Protein AF-A0A1X7BQP6-F1 (afdb_monomer_lite)

Structure (mmCIF, N/CA/C/O backbone):
data_AF-A0A1X7BQP6-F1
#
_entry.id   AF-A0A1X7BQP6-F1
#
loop_
_atom_site.group_PDB
_atom_site.id
_atom_site.type_symbol
_atom_site.label_atom_id
_atom_sit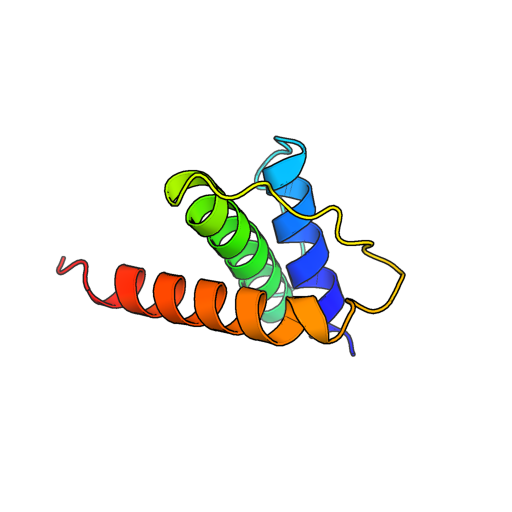e.label_alt_id
_atom_site.label_comp_id
_atom_site.label_asym_id
_atom_site.label_entity_id
_atom_site.label_seq_id
_atom_site.pdbx_PDB_ins_code
_atom_site.Cartn_x
_atom_site.Cartn_y
_atom_site.Cartn_z
_atom_site.occupancy
_atom_site.B_iso_or_equiv
_atom_site.auth_seq_id
_atom_site.auth_comp_id
_atom_site.auth_asym_id
_atom_site.auth_atom_id
_atom_site.pdbx_PDB_model_num
ATOM 1 N N . MET A 1 1 ? 16.038 -9.636 -1.114 1.00 48.94 1 MET A N 1
ATOM 2 C CA . MET A 1 1 ? 15.775 -8.172 -1.126 1.00 48.94 1 MET A CA 1
ATOM 3 C C . MET A 1 1 ? 14.837 -7.665 -2.241 1.00 48.94 1 MET A C 1
ATOM 5 O O . MET A 1 1 ? 14.219 -6.624 -2.061 1.00 48.94 1 MET A O 1
ATOM 9 N N . VAL A 1 2 ? 14.670 -8.370 -3.373 1.00 44.94 2 VAL A N 1
ATOM 10 C CA . VAL A 1 2 ? 13.921 -7.889 -4.566 1.00 44.94 2 VAL A CA 1
ATOM 11 C C . VAL A 1 2 ? 12.402 -7.677 -4.352 1.00 44.94 2 VAL A C 1
ATOM 13 O O . VAL A 1 2 ? 11.804 -6.846 -5.030 1.00 44.94 2 VAL A O 1
ATOM 16 N N . ARG A 1 3 ? 11.772 -8.371 -3.391 1.00 59.31 3 ARG A N 1
ATOM 17 C CA . ARG A 1 3 ? 10.309 -8.332 -3.151 1.00 59.31 3 ARG A CA 1
ATOM 18 C C . ARG A 1 3 ? 9.819 -7.037 -2.490 1.00 59.31 3 ARG A C 1
ATOM 20 O O . ARG A 1 3 ? 8.734 -6.561 -2.799 1.00 59.31 3 ARG A O 1
ATOM 27 N N . LEU A 1 4 ? 10.649 -6.435 -1.638 1.00 72.06 4 LEU A N 1
ATOM 28 C CA . LEU A 1 4 ? 10.294 -5.223 -0.898 1.00 72.06 4 LEU A CA 1
ATOM 29 C C . LEU A 1 4 ? 10.253 -3.987 -1.810 1.00 72.06 4 LEU A C 1
ATOM 31 O O . LEU A 1 4 ? 9.427 -3.106 -1.612 1.00 72.06 4 LEU A O 1
ATOM 35 N N . ARG A 1 5 ? 11.110 -3.933 -2.842 1.00 81.75 5 ARG A N 1
ATOM 36 C CA . ARG A 1 5 ? 11.136 -2.808 -3.792 1.00 81.75 5 ARG A CA 1
ATOM 37 C C . ARG A 1 5 ? 9.860 -2.735 -4.630 1.00 81.75 5 ARG A C 1
ATOM 39 O O . ARG A 1 5 ? 9.267 -1.669 -4.697 1.00 81.75 5 ARG A O 1
ATOM 46 N N . ALA A 1 6 ? 9.421 -3.847 -5.224 1.00 8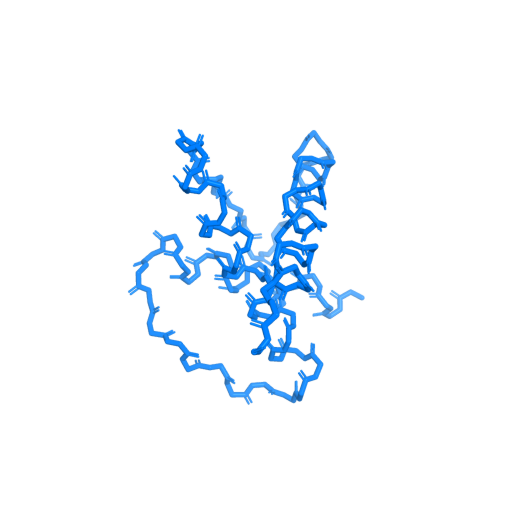5.31 6 ALA A N 1
ATOM 47 C CA . ALA A 1 6 ? 8.208 -3.869 -6.049 1.00 85.31 6 ALA A CA 1
ATOM 48 C C . ALA A 1 6 ? 6.957 -3.461 -5.250 1.00 85.31 6 ALA A C 1
ATOM 50 O O . ALA A 1 6 ? 6.174 -2.642 -5.718 1.00 85.31 6 ALA A O 1
ATOM 51 N N . TRP A 1 7 ? 6.837 -3.937 -4.006 1.00 87.31 7 TRP A N 1
ATOM 52 C CA . TRP A 1 7 ? 5.767 -3.521 -3.098 1.00 87.31 7 TRP A CA 1
ATOM 53 C C . TRP A 1 7 ? 5.788 -2.017 -2.804 1.00 87.31 7 TRP A C 1
ATOM 55 O O . TRP A 1 7 ? 4.761 -1.351 -2.900 1.00 87.31 7 TRP A O 1
ATOM 65 N N . ARG A 1 8 ? 6.966 -1.444 -2.530 1.00 87.44 8 ARG A N 1
ATOM 66 C CA . ARG A 1 8 ? 7.098 0.006 -2.303 1.00 87.44 8 ARG A CA 1
ATOM 67 C C . ARG A 1 8 ? 6.704 0.820 -3.528 1.00 87.44 8 ARG A C 1
ATOM 69 O O . ARG A 1 8 ? 6.027 1.828 -3.373 1.00 87.44 8 ARG A O 1
ATOM 76 N N . TYR A 1 9 ? 7.083 0.365 -4.723 1.00 87.12 9 TYR A N 1
ATOM 77 C CA . TYR A 1 9 ? 6.664 1.000 -5.973 1.00 87.12 9 TYR A CA 1
ATOM 78 C C . TYR A 1 9 ? 5.145 1.008 -6.127 1.00 87.12 9 TYR A C 1
ATOM 80 O O . TYR A 1 9 ? 4.587 2.033 -6.494 1.00 87.12 9 TYR A O 1
ATOM 88 N N . GLY A 1 10 ? 4.469 -0.096 -5.808 1.00 88.06 10 GLY A N 1
ATOM 89 C CA . GLY A 1 10 ? 3.009 -0.148 -5.831 1.00 88.06 10 GLY A CA 1
ATOM 90 C C . GLY A 1 10 ? 2.363 0.807 -4.832 1.00 88.06 10 GLY A C 1
ATOM 91 O O . GLY A 1 10 ? 1.457 1.562 -5.180 1.00 88.06 10 GLY A O 1
ATOM 92 N N . TYR A 1 11 ? 2.870 0.820 -3.600 1.00 89.19 11 TYR A N 1
ATOM 93 C CA . TYR A 1 11 ? 2.398 1.726 -2.555 1.00 89.19 11 TYR A CA 1
ATOM 94 C C . TYR A 1 11 ? 2.541 3.196 -2.974 1.00 89.19 11 TYR A C 1
ATOM 96 O O . TYR A 1 11 ? 1.606 3.990 -2.859 1.00 89.19 11 TYR A O 1
ATOM 104 N N . GLU A 1 12 ? 3.716 3.561 -3.488 1.00 89.25 12 GLU A N 1
ATOM 105 C CA . GLU A 1 12 ? 4.003 4.918 -3.941 1.00 89.25 12 GLU A CA 1
ATOM 106 C C . GLU A 1 12 ? 3.194 5.299 -5.185 1.00 89.25 12 GLU A C 1
ATOM 108 O O . GLU A 1 12 ? 2.659 6.405 -5.233 1.00 89.25 12 GLU A 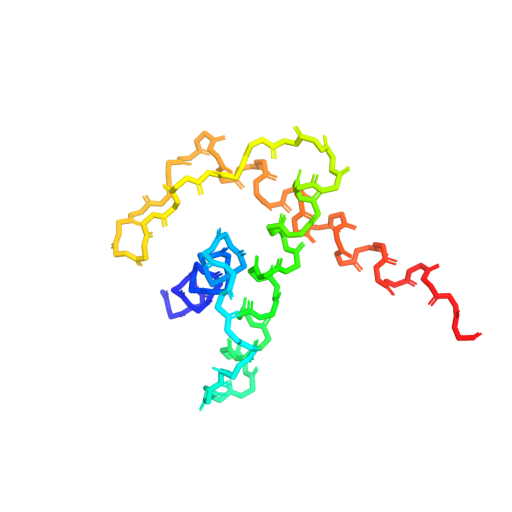O 1
ATOM 113 N N . ALA A 1 13 ? 3.026 4.382 -6.142 1.00 88.75 13 ALA A N 1
ATOM 114 C CA . ALA A 1 13 ? 2.198 4.604 -7.322 1.00 88.75 13 ALA A CA 1
ATOM 115 C C . ALA A 1 13 ? 0.752 4.942 -6.941 1.00 88.75 13 ALA A C 1
ATOM 117 O O . ALA A 1 13 ? 0.198 5.908 -7.457 1.00 88.75 13 ALA A O 1
ATOM 118 N N . PHE A 1 14 ? 0.164 4.222 -5.979 1.00 89.56 14 PHE A N 1
ATOM 119 C CA . PHE A 1 14 ? -1.164 4.561 -5.463 1.00 89.56 14 PHE A CA 1
ATOM 120 C C . PHE A 1 14 ? -1.183 5.935 -4.779 1.00 89.56 14 PHE A C 1
ATOM 122 O O . PHE A 1 14 ? -2.083 6.735 -5.026 1.00 89.56 14 PHE A O 1
ATOM 129 N N . ARG A 1 15 ? -0.180 6.232 -3.941 1.00 88.75 15 ARG A N 1
ATOM 130 C CA . ARG A 1 15 ? -0.065 7.524 -3.243 1.00 88.75 15 ARG A CA 1
ATOM 131 C C . ARG A 1 15 ? 0.013 8.708 -4.215 1.00 88.75 15 ARG A C 1
ATOM 133 O O . ARG A 1 15 ? -0.496 9.776 -3.895 1.00 88.75 15 ARG A O 1
ATOM 140 N N . LEU A 1 16 ? 0.672 8.525 -5.358 1.00 87.19 16 LEU A N 1
ATOM 141 C CA . LEU A 1 16 ? 0.866 9.543 -6.393 1.00 87.19 16 LEU A CA 1
ATOM 142 C C . LEU A 1 16 ? -0.239 9.558 -7.465 1.00 87.19 16 LEU A C 1
ATOM 144 O O . LEU A 1 16 ? -0.227 10.445 -8.310 1.00 87.19 16 LEU A O 1
ATOM 148 N N . GLY A 1 17 ? -1.178 8.605 -7.450 1.00 85.75 17 GLY A N 1
ATOM 149 C CA . GLY A 1 17 ? -2.222 8.495 -8.477 1.00 85.75 17 GLY A CA 1
ATOM 150 C C . GLY A 1 17 ? -1.714 8.004 -9.838 1.00 85.75 17 GLY A C 1
ATOM 151 O O . GLY A 1 17 ? -2.306 8.324 -10.863 1.00 85.75 17 GLY A O 1
ATOM 152 N N . LEU A 1 18 ? -0.616 7.243 -9.862 1.00 84.38 18 LEU A N 1
ATOM 153 C CA . LEU A 1 18 ? -0.007 6.736 -11.092 1.00 84.38 18 LEU A CA 1
ATOM 154 C C . LEU A 1 18 ? -0.774 5.526 -11.676 1.00 84.38 18 LEU A C 1
ATOM 156 O O . LEU A 1 18 ? -1.394 4.751 -10.927 1.00 84.38 18 LEU A O 1
ATOM 160 N N . PRO A 1 19 ? -0.711 5.328 -13.009 1.00 69.25 19 PRO A N 1
ATOM 161 C CA . PRO A 1 19 ? -1.381 4.222 -13.694 1.00 69.25 19 PRO A CA 1
ATOM 162 C C . PRO A 1 19 ? -0.926 2.829 -13.213 1.00 69.25 19 PRO A C 1
ATOM 164 O O . PRO A 1 19 ? 0.128 2.661 -12.601 1.00 69.25 19 PRO A O 1
ATOM 167 N N . LEU A 1 20 ? -1.779 1.824 -13.459 1.00 64.25 20 LEU A N 1
ATOM 168 C CA . LEU A 1 20 ? -1.669 0.422 -13.002 1.00 64.25 20 LEU A CA 1
ATOM 169 C C . LEU A 1 20 ? -0.588 -0.410 -13.707 1.00 64.25 20 LEU A C 1
ATOM 171 O O . LEU A 1 20 ? -0.385 -1.570 -13.350 1.00 64.25 20 LEU A O 1
ATOM 175 N N . GLU A 1 21 ? 0.096 0.151 -14.698 1.00 64.94 21 GLU A N 1
ATOM 176 C CA . GLU A 1 21 ? 0.982 -0.608 -15.572 1.00 64.94 21 GLU A CA 1
ATOM 177 C C . GLU A 1 21 ? 2.294 -0.963 -14.865 1.00 64.94 21 GLU A C 1
ATOM 179 O O . GLU A 1 21 ? 3.191 -0.137 -14.691 1.00 64.94 21 GLU A O 1
ATOM 184 N N . TYR A 1 22 ? 2.415 -2.225 -14.447 1.00 65.88 22 TYR A N 1
ATOM 185 C CA . TYR A 1 22 ? 3.657 -2.776 -13.920 1.00 65.88 22 TYR A CA 1
ATOM 186 C C . TYR A 1 22 ? 4.125 -3.961 -14.768 1.00 65.88 22 TYR A C 1
ATOM 188 O O . TYR A 1 22 ? 3.602 -5.068 -14.673 1.00 65.88 22 TYR A O 1
ATOM 196 N N . SER A 1 23 ? 5.168 -3.742 -15.567 1.00 66.81 23 SER A N 1
ATOM 197 C CA . SER A 1 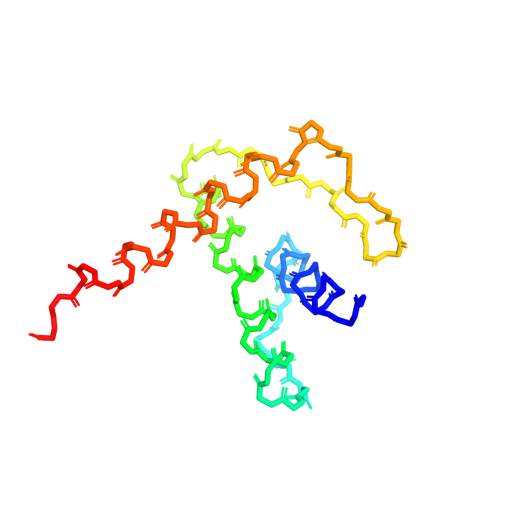23 ? 5.719 -4.695 -16.545 1.00 66.81 23 SER A CA 1
ATOM 198 C C . SER A 1 23 ? 6.664 -5.763 -15.956 1.00 66.81 23 SER A C 1
ATOM 200 O O . SER A 1 23 ? 7.458 -6.380 -16.667 1.00 66.81 23 SER A O 1
ATOM 202 N N . GLY A 1 24 ? 6.634 -6.001 -14.640 1.00 67.94 24 GLY A N 1
ATOM 203 C CA . GLY A 1 24 ? 7.520 -6.973 -13.985 1.00 67.94 24 GLY A CA 1
ATOM 204 C C . GLY A 1 24 ? 7.038 -8.431 -14.067 1.00 67.94 24 GLY A C 1
ATOM 205 O O . GLY A 1 24 ? 5.844 -8.702 -14.118 1.00 67.94 24 GLY A O 1
ATOM 206 N N . ARG A 1 25 ? 7.969 -9.402 -13.984 1.00 72.00 25 ARG A N 1
ATOM 207 C CA . ARG A 1 25 ? 7.651 -10.852 -13.873 1.00 72.00 25 ARG A CA 1
ATOM 208 C C . ARG A 1 25 ? 6.612 -11.113 -12.762 1.00 72.00 25 ARG A C 1
ATOM 210 O O . ARG A 1 25 ? 6.707 -10.472 -11.717 1.00 72.00 25 ARG A O 1
ATOM 217 N N . ARG A 1 26 ? 5.708 -12.098 -12.940 1.00 75.00 26 ARG A N 1
ATOM 218 C CA . ARG A 1 26 ? 4.541 -12.427 -12.067 1.00 75.00 26 ARG A CA 1
ATOM 219 C C . ARG A 1 26 ? 4.718 -12.126 -10.569 1.00 75.00 26 ARG A C 1
ATOM 221 O O . ARG A 1 26 ? 3.886 -11.452 -9.979 1.00 75.00 26 ARG A O 1
ATOM 228 N N . SER A 1 27 ? 5.807 -12.578 -9.944 1.00 75.81 27 SER A N 1
ATOM 229 C CA . SER A 1 27 ? 6.038 -12.379 -8.503 1.00 75.81 27 SER A CA 1
ATOM 230 C C . SER A 1 27 ? 6.320 -10.925 -8.097 1.00 75.81 27 SER A C 1
ATOM 232 O O . SER A 1 27 ? 5.989 -10.523 -6.983 1.00 75.81 27 S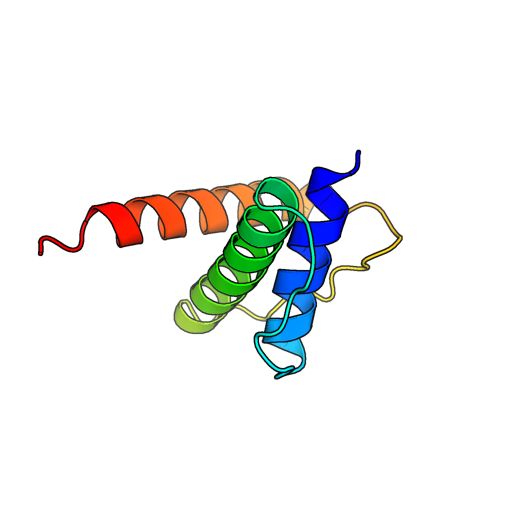ER A O 1
ATOM 234 N N . LYS A 1 28 ? 6.915 -10.116 -8.980 1.00 80.19 28 LYS A N 1
ATOM 235 C CA . LYS A 1 28 ? 7.083 -8.671 -8.776 1.00 80.19 28 LYS A CA 1
ATOM 236 C C . LYS A 1 28 ? 5.776 -7.920 -9.030 1.00 80.19 28 LYS A C 1
ATOM 238 O O . LYS A 1 28 ? 5.495 -6.988 -8.288 1.00 80.19 28 LYS A O 1
ATOM 243 N N . ALA A 1 29 ? 4.995 -8.336 -10.029 1.00 81.50 29 ALA A N 1
ATOM 244 C CA . ALA A 1 29 ? 3.678 -7.758 -10.303 1.00 81.50 29 ALA A CA 1
ATOM 245 C C . ALA A 1 29 ? 2.726 -7.944 -9.117 1.00 81.50 29 ALA A C 1
ATOM 247 O O . ALA A 1 29 ? 2.154 -6.972 -8.638 1.00 81.50 29 ALA A O 1
ATOM 248 N N . LEU A 1 30 ? 2.688 -9.149 -8.545 1.00 83.94 30 LEU A N 1
ATOM 249 C CA . LEU A 1 30 ? 1.904 -9.424 -7.344 1.00 83.94 30 LEU A CA 1
ATOM 250 C C . LEU A 1 30 ? 2.360 -8.572 -6.145 1.00 83.94 30 LEU A C 1
ATOM 252 O O . LEU A 1 30 ? 1.546 -8.010 -5.419 1.00 83.94 30 LEU A O 1
ATOM 256 N N . ALA A 1 31 ? 3.675 -8.429 -5.941 1.00 85.62 31 ALA A N 1
ATOM 257 C CA . ALA A 1 31 ? 4.199 -7.569 -4.881 1.00 85.62 31 ALA A CA 1
ATOM 258 C C . ALA A 1 31 ? 3.809 -6.094 -5.089 1.00 85.62 31 ALA A C 1
ATOM 260 O O . ALA A 1 31 ? 3.433 -5.436 -4.122 1.00 85.62 31 ALA A O 1
ATOM 261 N N . TYR A 1 32 ? 3.873 -5.589 -6.327 1.00 87.19 32 TYR A N 1
ATOM 262 C CA . TYR A 1 32 ? 3.413 -4.247 -6.696 1.00 87.19 32 TYR A CA 1
ATOM 263 C C . TYR A 1 32 ? 1.918 -4.062 -6.404 1.00 87.19 32 TYR A C 1
ATOM 265 O O . TYR A 1 32 ? 1.532 -3.100 -5.742 1.00 87.19 32 TYR A O 1
ATOM 273 N N . GLU A 1 33 ? 1.079 -5.012 -6.807 1.00 86.06 33 GLU A N 1
ATOM 274 C CA . GLU A 1 33 ? -0.359 -4.964 -6.551 1.00 86.06 33 GLU A CA 1
ATOM 275 C C . GLU A 1 33 ? -0.670 -4.938 -5.048 1.00 86.06 33 GLU A C 1
ATOM 277 O O . GLU A 1 33 ? -1.401 -4.065 -4.578 1.00 86.06 33 GLU A O 1
ATOM 282 N N . TYR A 1 34 ? -0.013 -5.788 -4.257 1.00 86.94 34 TYR A N 1
ATOM 283 C CA . TYR A 1 34 ? -0.133 -5.761 -2.798 1.00 86.94 34 TYR A CA 1
ATOM 284 C C . TYR A 1 34 ? 0.313 -4.436 -2.170 1.00 86.94 34 TYR A C 1
ATOM 286 O O . TYR A 1 34 ? -0.246 -4.012 -1.155 1.00 86.94 34 TYR A O 1
ATOM 294 N N . GLY A 1 35 ? 1.295 -3.760 -2.767 1.00 89.06 3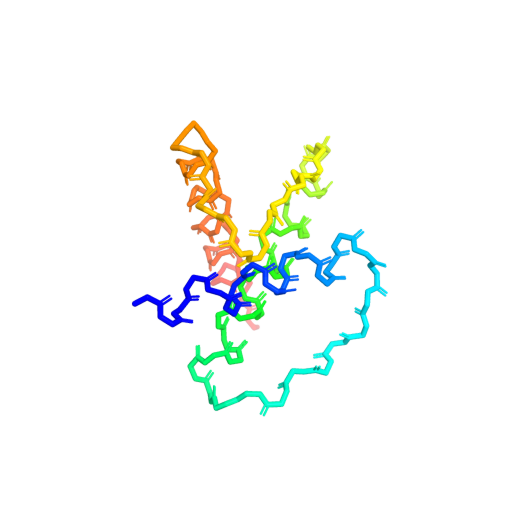5 GLY A N 1
ATOM 295 C CA . GLY A 1 35 ? 1.692 -2.406 -2.386 1.00 89.06 35 GLY A CA 1
ATOM 296 C C . GLY A 1 35 ? 0.559 -1.402 -2.565 1.00 89.06 35 GLY A C 1
ATOM 297 O O . GLY A 1 35 ? 0.218 -0.677 -1.628 1.00 89.06 35 GLY A O 1
ATOM 298 N N . ARG A 1 36 ? -0.066 -1.407 -3.749 1.00 89.19 36 ARG A N 1
ATOM 299 C CA . ARG A 1 36 ? -1.212 -0.541 -4.066 1.00 89.19 36 ARG A CA 1
ATOM 300 C C . ARG A 1 36 ? -2.393 -0.804 -3.145 1.00 89.19 36 ARG A C 1
ATOM 302 O O . ARG A 1 36 ? -2.963 0.131 -2.595 1.00 89.19 36 ARG A O 1
ATOM 309 N N . LEU A 1 37 ? -2.732 -2.074 -2.962 1.00 87.88 37 LEU A N 1
ATOM 310 C CA . LEU A 1 37 ? -3.833 -2.517 -2.118 1.00 87.88 37 LEU A CA 1
ATOM 311 C C . LEU A 1 37 ? -3.634 -2.110 -0.655 1.00 87.88 37 LEU A C 1
ATOM 313 O O . LEU A 1 37 ? -4.568 -1.646 -0.005 1.00 87.88 37 LEU A O 1
ATOM 317 N N . THR A 1 38 ? -2.399 -2.186 -0.153 1.00 89.12 38 THR A N 1
ATOM 318 C CA . THR A 1 38 ? -2.087 -1.721 1.204 1.00 89.12 38 THR A CA 1
ATOM 319 C C . THR A 1 38 ? -2.301 -0.211 1.340 1.00 89.12 38 THR A C 1
ATOM 321 O O . THR A 1 38 ? -2.877 0.242 2.328 1.00 89.12 38 THR A O 1
ATOM 324 N N . ALA A 1 39 ? -1.877 0.580 0.351 1.00 89.19 39 ALA A N 1
ATOM 325 C CA . ALA A 1 39 ? -2.123 2.020 0.346 1.00 89.19 39 ALA A CA 1
ATOM 326 C C . ALA A 1 39 ? -3.627 2.342 0.240 1.00 89.19 39 ALA A C 1
ATOM 328 O O . ALA A 1 39 ? -4.128 3.181 0.985 1.00 89.19 39 ALA A O 1
ATOM 329 N N . ALA A 1 40 ? -4.369 1.633 -0.612 1.00 87.94 40 ALA A N 1
ATOM 330 C CA . ALA A 1 40 ? -5.818 1.780 -0.727 1.00 87.94 40 ALA A CA 1
ATOM 331 C C . ALA A 1 40 ? -6.539 1.482 0.594 1.00 87.94 40 ALA A C 1
ATOM 333 O O . ALA A 1 40 ? -7.393 2.260 1.015 1.00 87.94 40 ALA A O 1
ATOM 334 N N . PHE A 1 41 ? -6.143 0.408 1.280 1.00 87.25 41 PHE A N 1
ATOM 335 C CA . PHE A 1 41 ? -6.689 0.041 2.581 1.00 87.25 41 PHE A CA 1
ATOM 336 C C . PHE A 1 41 ? -6.396 1.099 3.652 1.00 87.25 41 PHE A C 1
ATOM 338 O O . PHE A 1 41 ? -7.288 1.511 4.382 1.00 87.25 41 PHE A O 1
ATOM 345 N N . LEU A 1 42 ? -5.163 1.605 3.737 1.00 86.81 42 LEU A N 1
ATOM 346 C CA . LEU A 1 42 ? -4.847 2.674 4.692 1.00 86.81 42 LEU A CA 1
ATOM 347 C C . LEU A 1 42 ? -5.660 3.942 4.412 1.00 86.81 42 LEU A C 1
ATOM 349 O O . LEU A 1 42 ? -6.165 4.557 5.350 1.00 86.81 42 LEU A O 1
ATOM 353 N N . LYS A 1 43 ? -5.841 4.290 3.132 1.00 88.06 43 LYS A N 1
ATOM 354 C CA . LYS A 1 43 ? -6.676 5.422 2.724 1.00 88.06 43 LYS A CA 1
ATOM 355 C C . LYS A 1 43 ? -8.144 5.217 3.113 1.00 88.06 43 LYS A C 1
ATOM 357 O O . LYS A 1 43 ? -8.754 6.158 3.611 1.00 88.06 43 LYS A O 1
ATOM 362 N N . SER A 1 44 ? -8.709 4.017 2.936 1.00 86.25 44 SER A N 1
ATOM 363 C CA . SER A 1 44 ? -10.104 3.734 3.318 1.00 86.25 44 SER A CA 1
ATOM 364 C C . SER A 1 44 ? -10.329 3.748 4.832 1.00 86.25 44 SER A C 1
ATOM 366 O O . SER A 1 44 ? -11.422 4.058 5.286 1.00 86.25 44 SER A O 1
ATOM 368 N N . GLN A 1 45 ? -9.282 3.491 5.618 1.00 85.75 45 GLN A N 1
ATOM 369 C CA . GLN A 1 45 ? -9.280 3.631 7.078 1.00 85.75 45 GLN A CA 1
ATOM 370 C C . GLN A 1 45 ? -9.067 5.084 7.553 1.00 85.75 45 GLN A C 1
ATOM 372 O O . GLN A 1 45 ? -8.846 5.309 8.741 1.00 85.75 45 GLN A O 1
ATOM 377 N N . GLY A 1 46 ? -9.047 6.068 6.644 1.00 85.50 46 GLY A N 1
ATOM 378 C CA . GLY A 1 46 ? -8.781 7.473 6.972 1.00 85.50 46 GLY A CA 1
ATOM 379 C C . GLY A 1 46 ? -7.350 7.743 7.450 1.00 85.50 46 GLY A C 1
ATOM 380 O O . GLY A 1 46 ? -7.072 8.811 7.993 1.00 85.50 46 GLY A O 1
ATOM 381 N N . ARG A 1 47 ? -6.422 6.790 7.275 1.00 81.94 47 ARG A N 1
ATOM 382 C CA . ARG A 1 47 ? -5.030 6.951 7.702 1.00 81.94 47 ARG A CA 1
ATOM 383 C C . ARG A 1 47 ? -4.227 7.718 6.648 1.00 81.94 47 ARG A C 1
ATOM 385 O O . ARG A 1 47 ? -4.355 7.434 5.453 1.00 81.94 47 ARG A O 1
ATOM 392 N N . PRO A 1 48 ? -3.340 8.639 7.062 1.00 83.62 48 PRO A N 1
ATOM 393 C CA . PRO A 1 48 ? -2.433 9.296 6.133 1.00 83.62 48 PRO A CA 1
ATOM 394 C C . PRO A 1 48 ? -1.483 8.272 5.500 1.00 83.62 48 PRO A C 1
ATOM 396 O O . PRO A 1 48 ? -0.934 7.398 6.176 1.00 83.62 48 PRO A O 1
ATOM 399 N N . LEU A 1 49 ? -1.271 8.390 4.188 1.00 86.12 49 LEU A N 1
ATOM 400 C CA . LEU A 1 49 ? -0.330 7.534 3.471 1.00 86.12 49 LEU A CA 1
ATOM 401 C C . LEU A 1 49 ? 1.103 7.957 3.781 1.00 86.12 49 LEU A C 1
ATOM 403 O O . LEU A 1 49 ? 1.508 9.092 3.521 1.00 86.12 49 LEU A O 1
ATOM 407 N N . LEU A 1 50 ? 1.880 7.017 4.309 1.00 84.56 50 LEU A N 1
ATOM 408 C CA . LEU A 1 50 ? 3.271 7.241 4.671 1.00 84.56 50 LEU A CA 1
ATOM 409 C C . LEU A 1 50 ? 4.104 7.522 3.417 1.00 84.56 50 LEU A C 1
ATOM 411 O O . LEU A 1 50 ? 3.963 6.866 2.384 1.00 84.56 50 LEU A O 1
ATOM 415 N N . ARG A 1 51 ? 5.038 8.470 3.504 1.00 83.56 51 ARG A N 1
ATOM 416 C CA . ARG A 1 51 ? 6.046 8.658 2.453 1.00 83.56 51 ARG A CA 1
ATOM 417 C C . ARG A 1 51 ? 7.124 7.588 2.596 1.00 83.56 51 ARG A C 1
ATOM 419 O O . ARG A 1 51 ? 8.123 7.777 3.284 1.00 83.56 51 ARG A O 1
ATOM 426 N N . ILE A 1 52 ? 6.897 6.445 1.958 1.00 80.94 52 ILE A N 1
ATOM 427 C CA . ILE A 1 52 ? 7.855 5.342 1.928 1.00 80.94 52 ILE A CA 1
ATOM 428 C C . ILE A 1 52 ? 8.845 5.569 0.788 1.00 80.94 52 ILE A C 1
ATOM 430 O O . ILE A 1 52 ? 8.459 5.629 -0.373 1.00 80.94 52 ILE A O 1
ATOM 434 N N . SER A 1 53 ? 10.132 5.649 1.119 1.00 77.44 53 SER A N 1
ATOM 435 C CA . SER A 1 53 ? 11.189 5.680 0.111 1.00 77.44 53 SER A CA 1
ATOM 436 C C . SER A 1 53 ? 11.323 4.320 -0.577 1.00 77.44 53 SER A C 1
ATOM 438 O O . SER A 1 53 ? 11.395 3.272 0.071 1.00 77.44 53 SER A O 1
ATOM 440 N N . THR A 1 54 ? 11.432 4.329 -1.901 1.00 72.25 54 THR A N 1
ATOM 441 C CA . THR A 1 54 ? 11.722 3.130 -2.700 1.00 72.25 54 THR A CA 1
ATOM 442 C C . THR A 1 54 ? 13.149 2.617 -2.490 1.00 72.25 54 THR A C 1
ATOM 444 O O . THR A 1 54 ? 13.385 1.408 -2.577 1.00 72.25 54 THR A O 1
ATOM 447 N N . THR A 1 55 ? 14.087 3.501 -2.134 1.00 73.19 55 THR A N 1
ATOM 448 C CA . THR A 1 55 ? 15.523 3.206 -2.003 1.00 73.19 55 THR A CA 1
ATOM 449 C C . THR A 1 55 ? 15.992 3.021 -0.560 1.00 73.19 55 THR A C 1
ATOM 451 O O . THR A 1 55 ? 16.904 2.229 -0.332 1.00 73.19 55 THR A O 1
ATOM 454 N N . ARG A 1 56 ? 15.358 3.671 0.427 1.00 75.19 56 ARG A N 1
ATOM 455 C CA . ARG A 1 56 ? 15.727 3.560 1.853 1.00 75.19 56 ARG A CA 1
ATOM 456 C C . ARG A 1 56 ? 14.934 2.470 2.583 1.00 75.19 56 ARG A C 1
ATOM 458 O O . ARG A 1 56 ? 13.825 2.142 2.161 1.00 75.19 56 ARG A O 1
ATOM 465 N N . PRO A 1 57 ? 15.469 1.854 3.651 1.00 75.94 57 PRO A N 1
ATOM 466 C CA . PRO A 1 57 ? 14.698 0.942 4.495 1.00 75.94 57 PRO A CA 1
ATOM 467 C C . PRO A 1 57 ? 13.455 1.630 5.087 1.00 75.94 57 PRO A C 1
ATOM 469 O O . PRO A 1 57 ? 13.447 2.838 5.312 1.00 75.94 57 PRO A O 1
ATOM 472 N N . ILE A 1 58 ? 12.390 0.854 5.307 1.00 79.06 58 ILE A N 1
ATOM 473 C CA . ILE A 1 58 ? 11.198 1.331 6.022 1.00 79.06 58 ILE A CA 1
ATOM 474 C C . ILE A 1 58 ? 11.545 1.285 7.509 1.00 79.06 58 ILE A C 1
ATOM 476 O O . ILE A 1 58 ? 12.083 0.275 7.956 1.00 79.06 58 ILE A O 1
ATOM 480 N N . SER A 1 59 ? 11.244 2.352 8.252 1.00 81.06 59 SER A N 1
ATOM 481 C CA . SER A 1 59 ? 11.424 2.359 9.709 1.00 81.06 59 SER A CA 1
ATOM 482 C C . SER A 1 59 ? 10.628 1.221 10.348 1.00 81.06 59 SER A C 1
ATOM 484 O O . SER A 1 59 ? 9.453 1.037 10.020 1.00 81.06 59 SER A O 1
ATOM 486 N N . GLU A 1 60 ? 11.247 0.481 11.270 1.00 79.75 60 GLU A N 1
ATOM 487 C CA . GLU A 1 60 ? 10.631 -0.667 11.950 1.00 79.75 60 GLU A CA 1
ATOM 488 C C . GLU A 1 60 ? 9.296 -0.322 12.615 1.00 79.75 60 GLU A C 1
ATOM 490 O O . GLU A 1 60 ? 8.380 -1.146 12.619 1.00 79.75 60 GLU A O 1
ATOM 495 N N . VAL A 1 61 ? 9.155 0.923 13.082 1.00 78.69 61 VAL A N 1
ATOM 496 C CA . VAL A 1 61 ? 7.919 1.461 13.666 1.00 78.69 61 VAL A CA 1
ATOM 497 C C . VAL A 1 61 ? 6.730 1.291 12.714 1.00 78.69 61 VAL A C 1
ATOM 499 O O . VAL A 1 61 ? 5.645 0.910 13.140 1.00 78.69 61 VAL A O 1
ATOM 502 N N . TYR A 1 62 ? 6.937 1.491 11.409 1.00 80.25 62 TYR A N 1
ATOM 503 C CA . TYR A 1 62 ? 5.883 1.370 10.399 1.00 80.25 62 TYR A CA 1
ATOM 504 C C . TYR A 1 62 ? 5.756 -0.039 9.821 1.00 80.25 62 TYR A C 1
ATOM 506 O O . TYR A 1 62 ? 4.729 -0.366 9.229 1.00 80.25 62 TYR A O 1
ATOM 514 N N . VAL A 1 63 ? 6.777 -0.892 9.967 1.00 81.25 63 VAL A N 1
ATOM 515 C CA . VAL A 1 63 ? 6.772 -2.242 9.378 1.00 81.25 63 VAL A CA 1
ATOM 516 C C . VAL A 1 63 ? 5.616 -3.074 9.931 1.00 81.25 63 VAL A C 1
ATOM 518 O O . VAL A 1 63 ? 4.917 -3.725 9.155 1.00 81.25 63 VAL A O 1
ATOM 521 N N . LYS A 1 64 ? 5.372 -3.018 11.248 1.00 82.31 64 LYS A N 1
ATOM 522 C CA . LYS A 1 64 ? 4.272 -3.761 11.888 1.00 82.31 64 LYS A CA 1
ATOM 523 C C . LYS A 1 64 ? 2.904 -3.314 11.368 1.00 82.31 64 LYS A C 1
ATOM 525 O O . LYS A 1 64 ? 2.080 -4.155 11.009 1.00 82.31 64 LYS A O 1
ATOM 530 N N . ASP A 1 65 ? 2.690 -2.007 11.259 1.00 81.00 65 ASP A N 1
ATOM 531 C CA . ASP A 1 65 ? 1.428 -1.439 10.781 1.00 81.00 65 ASP A CA 1
ATOM 532 C C . ASP A 1 65 ? 1.165 -1.763 9.308 1.00 81.00 65 ASP A C 1
ATOM 534 O O . ASP A 1 65 ? 0.057 -2.164 8.944 1.00 81.00 65 ASP A O 1
ATOM 538 N N . LEU A 1 66 ? 2.189 -1.657 8.458 1.00 83.25 66 LEU A N 1
ATOM 539 C CA . LEU A 1 66 ? 2.089 -1.999 7.039 1.00 83.25 66 LEU A CA 1
ATOM 540 C C . LEU A 1 66 ? 1.846 -3.498 6.833 1.00 83.25 66 LEU A C 1
ATOM 542 O O . LEU A 1 66 ? 1.034 -3.875 5.990 1.00 83.25 66 LEU A O 1
ATOM 546 N N . ALA A 1 67 ? 2.495 -4.356 7.625 1.00 83.50 67 ALA A N 1
ATOM 547 C CA . ALA A 1 67 ? 2.266 -5.798 7.586 1.00 83.50 67 ALA A CA 1
ATOM 548 C C . ALA A 1 67 ? 0.835 -6.161 8.018 1.00 83.50 67 ALA A C 1
ATOM 550 O O . ALA A 1 67 ? 0.193 -7.014 7.395 1.00 83.50 67 ALA A O 1
ATOM 551 N N . LYS A 1 68 ? 0.303 -5.485 9.044 1.00 85.38 68 LYS A N 1
ATOM 552 C CA . LYS A 1 68 ? -1.087 -5.654 9.485 1.00 85.38 68 LYS A CA 1
ATOM 553 C C . LYS A 1 68 ? -2.072 -5.220 8.400 1.00 85.38 68 LYS A C 1
ATOM 555 O O . LYS A 1 68 ? -2.980 -5.984 8.083 1.00 85.38 68 LYS A O 1
ATOM 560 N N . ALA A 1 69 ? -1.860 -4.050 7.799 1.00 84.00 69 ALA A N 1
ATOM 561 C CA . ALA A 1 69 ? -2.687 -3.536 6.709 1.00 84.00 69 ALA A CA 1
ATOM 562 C C . ALA A 1 69 ? -2.681 -4.474 5.490 1.00 84.00 69 ALA A C 1
ATOM 564 O O . ALA A 1 69 ? -3.740 -4.801 4.958 1.00 84.00 69 ALA A O 1
ATOM 565 N N . LEU A 1 70 ? -1.508 -4.987 5.104 1.00 84.31 70 LEU A N 1
ATOM 566 C CA . LEU A 1 70 ? -1.385 -5.978 4.035 1.00 84.31 70 LEU A CA 1
ATOM 567 C C . LEU A 1 70 ? -2.169 -7.260 4.359 1.00 84.31 70 LEU A C 1
ATOM 569 O O . LEU A 1 70 ? -2.934 -7.747 3.532 1.00 84.31 70 LEU A O 1
ATOM 573 N N . THR A 1 71 ? -2.020 -7.786 5.577 1.00 84.69 71 THR A N 1
ATOM 574 C CA . THR A 1 71 ? -2.709 -9.011 6.015 1.00 84.69 71 THR A CA 1
ATOM 575 C C . THR A 1 71 ? -4.227 -8.832 6.031 1.00 84.69 71 THR A C 1
ATOM 577 O O . THR A 1 71 ? -4.957 -9.714 5.583 1.00 84.69 71 THR A O 1
ATOM 580 N N . GLN A 1 72 ? -4.714 -7.692 6.528 1.00 83.62 72 GLN A N 1
ATOM 581 C CA . GLN A 1 72 ? -6.142 -7.367 6.539 1.00 83.62 72 GLN A CA 1
ATOM 582 C C . GLN A 1 72 ? -6.695 -7.224 5.122 1.00 83.62 72 GLN A C 1
ATOM 584 O O . GLN A 1 72 ? -7.772 -7.741 4.842 1.00 83.62 72 GLN A O 1
ATOM 589 N N . CYS A 1 73 ? -5.937 -6.607 4.218 1.00 77.31 73 CYS A N 1
ATOM 590 C CA . CYS A 1 73 ? -6.340 -6.472 2.827 1.00 77.31 73 CYS A CA 1
ATOM 591 C C . CYS A 1 73 ? -6.456 -7.831 2.115 1.00 77.31 73 CYS A C 1
ATOM 593 O O . CYS A 1 73 ? -7.470 -8.107 1.479 1.00 77.31 73 CYS A O 1
ATOM 595 N N . VAL A 1 74 ? -5.472 -8.721 2.293 1.00 77.62 74 VAL A N 1
ATOM 596 C CA . VAL A 1 74 ? -5.515 -10.081 1.723 1.00 77.62 74 VAL A CA 1
ATOM 597 C C . VAL A 1 74 ? -6.676 -10.898 2.298 1.00 77.62 74 VAL A C 1
ATOM 599 O O . VAL A 1 74 ? -7.311 -11.665 1.577 1.00 77.62 74 VAL A O 1
ATOM 602 N N . ARG A 1 75 ? -6.982 -10.739 3.593 1.00 80.62 75 ARG A N 1
ATOM 603 C CA . ARG A 1 75 ? -8.147 -11.387 4.215 1.00 80.62 75 ARG A CA 1
ATOM 604 C C . ARG A 1 75 ? -9.457 -10.863 3.635 1.00 80.62 75 ARG A C 1
ATOM 606 O O . ARG A 1 75 ? -10.283 -11.679 3.262 1.00 80.62 75 ARG A O 1
ATOM 613 N N . ALA A 1 76 ? -9.607 -9.547 3.495 1.00 71.44 76 ALA A N 1
ATOM 614 C CA . ALA A 1 76 ? -10.802 -8.939 2.914 1.00 71.44 76 ALA A CA 1
ATOM 615 C C . ALA A 1 76 ? -11.053 -9.403 1.468 1.00 71.44 76 ALA A C 1
ATOM 617 O O . ALA A 1 76 ? -12.189 -9.703 1.126 1.00 71.44 76 ALA A O 1
ATOM 618 N N . GLN A 1 77 ? -10.004 -9.549 0.648 1.00 67.12 77 GLN A N 1
ATOM 619 C CA . GLN A 1 77 ? -10.140 -10.111 -0.705 1.00 67.12 77 GLN A CA 1
ATOM 620 C C . GLN A 1 77 ? -10.612 -11.569 -0.711 1.00 67.12 77 GLN A C 1
ATOM 622 O O . GLN A 1 77 ? -11.340 -11.964 -1.610 1.00 67.12 77 GLN A O 1
ATOM 627 N N . ARG A 1 78 ? -10.223 -12.371 0.287 1.00 60.84 78 ARG A N 1
ATOM 628 C CA . ARG A 1 78 ? -10.691 -13.761 0.427 1.00 60.84 78 ARG A CA 1
ATOM 629 C C . ARG A 1 78 ? -12.117 -13.878 0.965 1.00 60.84 78 ARG A C 1
ATOM 631 O O . ARG A 1 78 ? -12.684 -14.960 0.905 1.00 60.84 78 ARG A O 1
ATOM 638 N N . SER A 1 79 ? -12.655 -12.809 1.546 1.00 55.81 79 SER A N 1
ATOM 639 C CA . SER A 1 79 ? -13.987 -12.783 2.156 1.00 55.81 79 SER A CA 1
ATOM 640 C C . SER A 1 79 ? -15.077 -12.269 1.222 1.00 55.81 79 SER A C 1
ATOM 642 O O . SER A 1 79 ? -16.219 -12.204 1.660 1.00 55.81 79 SER A O 1
ATOM 644 N N . VAL A 1 80 ? -14.750 -11.894 -0.019 1.00 44.31 80 VAL A N 1
ATOM 645 C CA . VAL A 1 80 ? -15.747 -11.666 -1.071 1.00 44.31 80 VAL A CA 1
ATOM 646 C C . VAL A 1 80 ? -16.058 -13.037 -1.679 1.00 44.31 80 VAL A C 1
ATOM 648 O O . VAL A 1 80 ? -15.180 -13.586 -2.347 1.00 44.31 80 VAL A O 1
ATOM 651 N N . PRO A 1 81 ? -17.231 -13.637 -1.406 1.00 41.41 81 PRO A N 1
ATOM 652 C CA . PRO A 1 81 ? -17.685 -14.799 -2.155 1.00 41.41 81 PRO A CA 1
ATOM 653 C C . PRO A 1 81 ? -18.023 -14.332 -3.576 1.00 41.41 81 PRO A C 1
ATOM 655 O O . PRO A 1 81 ? -18.600 -13.254 -3.736 1.00 41.41 81 PRO A O 1
ATOM 658 N N . GLU A 1 82 ? -17.628 -15.116 -4.580 1.00 43.56 82 GLU A N 1
ATOM 659 C CA . GLU A 1 82 ? -18.233 -15.049 -5.920 1.00 43.56 82 GLU A CA 1
ATOM 660 C C . GLU A 1 82 ? -19.745 -15.304 -5.857 1.00 43.56 82 GLU A C 1
ATOM 662 O O . GLU A 1 82 ? -20.171 -16.136 -5.018 1.00 43.56 82 GLU A O 1
#

Secondary structure (DSSP, 8-state):
-HHHHHHHHHHHHHHHT--S---S-HHHHHHHHHHHHHHHHHHHTTPPPP---SSSPPPHHHHHHHHHHHHHHHHHHHT---

Sequence (82 aa):
MVRLRAWRYGYEAFRLGLPLEYSGRRSKALAYEYGRLTAAFLKSQGRPLLRISTTRPISEVYVKDLAKALTQCVRAQRSVPE

pLDDT: mean 78.5, std 11.62, range [41.41, 89.56]

Radius of gyration: 12.34 Å; chains: 1; bounding box: 34×25×30 Å

Foldseek 3Di:
DLLLLLLCQLLVCLVVVHDLDDPDDPSSSVSSVLSVLLNVQCVVVVHDRDPDDSPDDDPPVCPVVSVVSSVVSVVVVVPDDD

Organism: NCBI:txid475083